Protein AF-L9L4H6-F1 (afdb_monomer_lite)

Structure (mmCIF, N/CA/C/O backbone):
data_AF-L9L4H6-F1
#
_entry.id   AF-L9L4H6-F1
#
loop_
_atom_site.group_PDB
_atom_site.id
_atom_site.type_symbol
_atom_site.label_atom_id
_atom_site.label_alt_id
_atom_site.label_comp_id
_atom_site.label_asym_id
_atom_site.label_entity_id
_atom_site.label_seq_id
_atom_site.pdbx_PDB_ins_code
_atom_site.Cartn_x
_atom_site.Cartn_y
_atom_site.Cartn_z
_atom_site.occupancy
_atom_site.B_iso_or_equiv
_atom_site.auth_seq_id
_atom_site.auth_comp_id
_atom_site.auth_asym_id
_atom_site.auth_atom_id
_atom_site.pdbx_PDB_model_num
ATOM 1 N N . MET A 1 1 ? -13.098 -19.273 -18.636 1.00 69.19 1 MET A N 1
ATOM 2 C CA . MET A 1 1 ? -12.844 -17.833 -18.834 1.00 69.19 1 MET A CA 1
ATOM 3 C C . MET A 1 1 ? -11.366 -17.578 -18.683 1.00 69.19 1 MET A C 1
ATOM 5 O O . MET A 1 1 ? -10.774 -17.145 -19.652 1.00 69.19 1 MET A O 1
ATOM 9 N N . ASP A 1 2 ? -10.787 -17.964 -17.547 1.00 73.38 2 ASP A N 1
ATOM 10 C CA . ASP A 1 2 ? -9.353 -17.810 -17.253 1.00 73.38 2 ASP A CA 1
ATOM 11 C C . ASP A 1 2 ? -8.436 -18.531 -18.264 1.00 73.38 2 ASP A C 1
ATOM 13 O O . ASP A 1 2 ? -7.369 -18.036 -18.581 1.00 73.38 2 ASP A O 1
ATOM 17 N N . GLU A 1 3 ? -8.873 -19.659 -18.839 1.00 77.19 3 GLU A N 1
ATOM 18 C CA . GLU A 1 3 ? -8.141 -20.377 -19.907 1.00 77.19 3 GLU A CA 1
ATOM 19 C C . GLU A 1 3 ? -8.372 -19.811 -21.322 1.00 77.19 3 GLU A C 1
ATOM 21 O O . GLU A 1 3 ? -7.746 -20.252 -22.280 1.00 77.19 3 GLU A O 1
ATOM 26 N N . ILE A 1 4 ? -9.351 -18.918 -21.484 1.00 74.06 4 ILE A N 1
ATOM 27 C CA . ILE A 1 4 ? -9.860 -18.477 -22.793 1.00 74.06 4 ILE A CA 1
ATOM 28 C C . ILE A 1 4 ? -9.321 -17.091 -23.155 1.00 74.06 4 ILE A C 1
ATOM 30 O O . ILE A 1 4 ? -9.073 -16.811 -24.324 1.00 74.06 4 ILE A O 1
ATOM 34 N N . TYR A 1 5 ? -9.148 -16.239 -22.147 1.00 73.56 5 TYR A N 1
ATOM 35 C CA . TYR A 1 5 ? -8.582 -14.907 -22.282 1.00 73.56 5 TYR A CA 1
ATOM 36 C C . TYR A 1 5 ? -7.259 -14.885 -21.526 1.00 73.56 5 TYR A C 1
ATOM 38 O O . TYR A 1 5 ? -7.234 -14.683 -20.315 1.00 73.56 5 TYR A O 1
ATOM 46 N N . GLU A 1 6 ? -6.177 -15.171 -22.244 1.00 68.75 6 GLU A N 1
ATOM 47 C 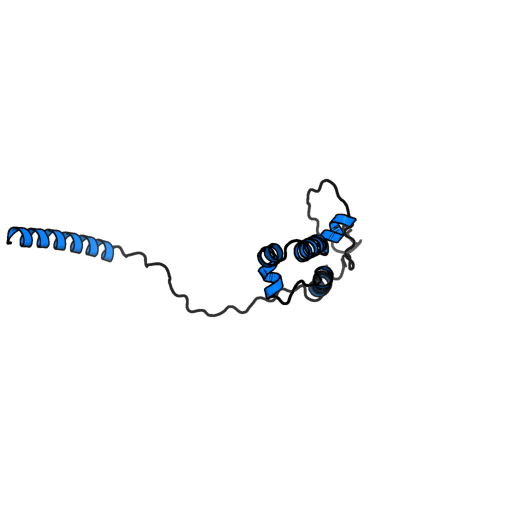CA . GLU A 1 6 ? -4.824 -14.993 -21.731 1.00 68.75 6 GLU A CA 1
ATOM 48 C C . GLU A 1 6 ? -4.410 -13.550 -22.045 1.00 68.75 6 GLU A C 1
ATOM 50 O O . GLU A 1 6 ? -4.318 -13.155 -23.210 1.00 68.75 6 GLU A O 1
ATOM 55 N N . ASP A 1 7 ? -4.274 -12.741 -20.995 1.00 73.69 7 ASP A N 1
ATOM 56 C CA . ASP A 1 7 ? -3.924 -11.325 -21.108 1.00 73.69 7 ASP A CA 1
ATOM 57 C C . ASP A 1 7 ? -2.447 -11.139 -21.525 1.00 73.69 7 ASP A C 1
ATOM 59 O O . ASP A 1 7 ? -1.698 -12.087 -21.770 1.00 73.69 7 ASP A O 1
ATOM 63 N N . GLN A 1 8 ? -2.000 -9.884 -21.615 1.00 77.19 8 GLN A N 1
ATOM 64 C CA . GLN A 1 8 ? -0.600 -9.541 -21.883 1.00 77.19 8 GLN A CA 1
ATOM 65 C C . GLN A 1 8 ? 0.341 -10.179 -20.840 1.00 77.19 8 GLN A C 1
ATOM 67 O O . GLN A 1 8 ? 0.320 -9.810 -19.666 1.00 77.19 8 GLN A O 1
ATOM 72 N N . VAL A 1 9 ? 1.195 -11.110 -21.284 1.00 78.00 9 VAL A N 1
ATOM 73 C CA . VAL A 1 9 ? 2.200 -11.784 -20.434 1.00 78.00 9 VAL A CA 1
ATOM 74 C C . VAL A 1 9 ? 3.338 -10.836 -20.044 1.00 78.00 9 VAL A C 1
ATOM 76 O O . VAL A 1 9 ? 3.843 -10.886 -18.924 1.00 78.00 9 VAL A O 1
ATOM 79 N N . GLU A 1 10 ? 3.735 -9.954 -20.961 1.00 80.50 10 GLU A N 1
ATOM 80 C CA . GLU A 1 10 ? 4.730 -8.912 -20.718 1.00 80.50 10 GLU A CA 1
ATOM 81 C C . GLU A 1 10 ? 4.035 -7.557 -20.610 1.00 80.50 10 GLU A C 1
ATOM 83 O O . GLU A 1 10 ? 3.196 -7.200 -21.436 1.00 80.50 10 GLU A O 1
ATOM 88 N N . VAL A 1 11 ? 4.387 -6.784 -19.586 1.00 83.00 11 VAL A N 1
ATOM 89 C CA . VAL A 1 11 ? 3.812 -5.456 -19.383 1.00 83.00 11 VAL A CA 1
ATOM 90 C C . VAL A 1 11 ? 4.540 -4.471 -20.292 1.00 83.00 11 VAL A C 1
ATOM 92 O O . VAL A 1 11 ? 5.699 -4.159 -20.058 1.00 83.00 11 VAL A O 1
ATOM 95 N N . THR A 1 12 ? 3.863 -3.972 -21.321 1.00 81.06 12 THR A N 1
ATOM 96 C CA . THR A 1 12 ? 4.393 -2.967 -22.266 1.00 81.06 12 THR A CA 1
ATOM 97 C C . THR A 1 12 ? 3.995 -1.543 -21.888 1.00 81.06 12 THR A C 1
ATOM 99 O O . THR A 1 12 ? 4.679 -0.585 -22.240 1.00 81.06 12 THR A O 1
ATOM 102 N N . GLY A 1 13 ? 2.903 -1.402 -21.132 1.00 80.00 13 GLY A N 1
ATOM 103 C CA . GLY A 1 13 ? 2.319 -0.113 -20.777 1.00 80.00 13 GLY A CA 1
ATOM 104 C C . GLY A 1 13 ? 1.564 0.559 -21.922 1.00 80.00 13 GLY A C 1
ATOM 105 O O . GLY A 1 13 ? 1.248 1.733 -21.777 1.00 80.00 13 GLY A O 1
ATOM 106 N N . ASP A 1 14 ? 1.281 -0.149 -23.020 1.00 81.94 14 ASP A N 1
ATOM 107 C CA . ASP A 1 14 ? 0.415 0.308 -24.110 1.00 81.94 14 ASP A CA 1
ATOM 108 C C . ASP A 1 14 ? -1.076 0.118 -23.780 1.00 81.94 14 ASP A C 1
ATOM 110 O O . ASP A 1 14 ? -1.450 -0.640 -22.882 1.00 81.94 14 ASP A O 1
ATOM 114 N N . GLU A 1 15 ? -1.950 0.815 -24.511 1.00 81.88 15 GLU A N 1
ATOM 115 C CA . GLU A 1 15 ? -3.394 0.602 -24.400 1.00 81.88 15 GLU A CA 1
ATOM 116 C C . GLU A 1 15 ? -3.754 -0.778 -24.967 1.00 81.88 15 GLU A C 1
ATOM 118 O O . GLU A 1 15 ? -3.609 -1.033 -26.163 1.00 81.88 15 GLU A O 1
ATOM 123 N N . TYR A 1 16 ? -4.234 -1.667 -24.099 1.00 81.56 16 TYR A N 1
ATOM 124 C CA . TYR A 1 16 ? -4.652 -3.016 -24.457 1.00 81.56 16 TYR A CA 1
ATOM 125 C C . TYR A 1 16 ? -6.111 -3.236 -24.057 1.00 81.56 16 TYR A C 1
ATOM 127 O O . TYR A 1 16 ? -6.485 -3.034 -22.902 1.00 81.56 16 TYR A O 1
ATOM 135 N N . ASN A 1 17 ? -6.926 -3.668 -25.021 1.00 81.19 17 ASN A N 1
ATOM 136 C CA . ASN A 1 17 ? -8.330 -4.012 -24.825 1.00 81.19 17 ASN A CA 1
ATOM 137 C C . ASN A 1 17 ? -8.541 -5.479 -25.219 1.00 81.19 17 ASN A C 1
ATOM 139 O O . ASN A 1 17 ? -8.200 -5.873 -26.334 1.00 81.19 17 ASN A O 1
ATOM 143 N N . VAL A 1 18 ? -9.116 -6.279 -24.317 1.00 82.44 18 VAL A N 1
ATOM 144 C CA . VAL A 1 18 ? -9.443 -7.686 -24.588 1.00 82.44 18 VAL A CA 1
ATOM 145 C C . VAL A 1 18 ? -10.677 -7.754 -25.486 1.00 82.44 18 VAL A C 1
ATOM 147 O O . VAL A 1 18 ? -11.766 -7.319 -25.105 1.00 82.44 18 VAL A O 1
ATOM 150 N N . GLU A 1 19 ? -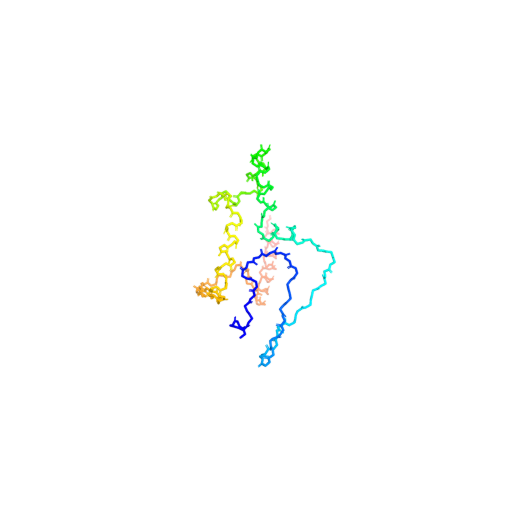10.513 -8.310 -26.682 1.00 82.62 19 GLU A N 1
ATOM 151 C CA . GLU A 1 19 ? -11.610 -8.556 -27.618 1.00 82.62 19 GLU A CA 1
ATOM 152 C C . GLU A 1 19 ? -12.289 -9.902 -27.325 1.00 82.62 19 GLU A C 1
ATOM 154 O O . GLU A 1 19 ? -11.663 -10.830 -26.824 1.00 82.62 19 GLU A O 1
ATOM 159 N N . SER A 1 20 ? -13.588 -10.021 -27.620 1.00 85.25 20 SER A N 1
ATOM 160 C CA . SER A 1 20 ? -14.324 -11.280 -27.421 1.00 85.25 20 SER A CA 1
ATOM 161 C C . SER A 1 20 ? -14.013 -12.288 -28.527 1.00 85.25 20 SER A C 1
ATOM 163 O O . SER A 1 20 ? -13.960 -11.914 -29.696 1.00 85.25 20 SER A O 1
ATOM 165 N N . ILE A 1 21 ? -13.877 -13.567 -28.171 1.00 82.88 21 ILE A N 1
ATOM 166 C CA . ILE A 1 21 ? -13.600 -14.644 -29.133 1.00 82.88 21 ILE A CA 1
ATOM 167 C C . ILE A 1 21 ? -14.913 -15.245 -29.653 1.00 82.88 21 ILE A C 1
ATOM 169 O O . ILE A 1 21 ? -15.815 -15.578 -28.876 1.00 82.88 21 ILE A O 1
ATOM 173 N N . ASP A 1 22 ? -15.017 -15.413 -30.974 1.00 80.38 22 ASP A N 1
ATOM 174 C CA . ASP A 1 22 ? -16.204 -15.968 -31.628 1.00 80.38 22 ASP A CA 1
ATOM 175 C C . ASP A 1 22 ? -16.544 -17.378 -31.115 1.00 80.38 22 ASP A C 1
ATOM 177 O O . ASP A 1 22 ? -15.719 -18.292 -31.109 1.00 80.38 22 ASP A O 1
ATOM 181 N N . GLY A 1 23 ? -17.800 -17.574 -30.703 1.00 83.38 23 GLY A N 1
ATOM 182 C CA . GLY A 1 23 ? -18.299 -18.862 -30.206 1.00 83.38 23 GLY A CA 1
ATOM 183 C C . GLY A 1 23 ? -17.952 -19.175 -28.745 1.00 83.38 23 GLY A C 1
ATOM 184 O O . GLY A 1 23 ? -18.387 -20.209 -28.234 1.00 83.38 23 GLY A O 1
ATOM 185 N N . GLN A 1 24 ? -17.235 -18.286 -28.055 1.00 83.44 24 GLN A N 1
ATOM 186 C CA . GLN A 1 24 ? -16.969 -18.363 -26.620 1.00 83.44 24 GLN A CA 1
ATOM 187 C C . GLN A 1 24 ? -17.729 -17.268 -25.855 1.00 83.44 24 GLN A C 1
ATOM 189 O O . GLN A 1 24 ? -18.258 -16.325 -26.446 1.00 83.44 24 GLN A O 1
ATOM 194 N N . PRO A 1 25 ? -17.860 -17.392 -24.525 1.00 84.38 25 PRO A N 1
ATOM 195 C CA . PRO A 1 25 ? -18.471 -16.338 -23.728 1.00 84.38 25 PRO A CA 1
ATOM 196 C C . PRO A 1 25 ? -17.678 -15.026 -23.844 1.00 84.38 25 PRO A C 1
ATOM 198 O O . PRO A 1 25 ? -16.448 -15.043 -23.787 1.00 84.38 25 PRO A O 1
ATOM 201 N N . GLY A 1 26 ? -18.383 -13.903 -23.999 1.00 83.44 26 GLY A N 1
ATOM 202 C CA . GLY A 1 26 ? -17.766 -12.593 -24.232 1.00 83.44 26 GLY A CA 1
ATOM 203 C C . GLY A 1 26 ? -16.903 -12.088 -23.072 1.00 83.44 26 GLY A C 1
ATOM 204 O O . GLY A 1 26 ? -17.085 -12.494 -21.921 1.00 83.44 26 GLY A O 1
ATOM 205 N N . ALA A 1 27 ? -15.978 -11.185 -23.396 1.00 85.00 27 ALA A N 1
ATOM 206 C CA . ALA A 1 27 ? -15.090 -10.538 -22.435 1.00 85.00 27 ALA A CA 1
ATOM 207 C C . ALA A 1 27 ? -15.869 -9.653 -21.441 1.00 85.00 27 ALA A C 1
ATOM 209 O O . ALA A 1 27 ? -16.933 -9.106 -21.750 1.00 85.00 27 ALA A O 1
ATOM 210 N N . PHE A 1 28 ? -15.339 -9.496 -20.226 1.00 80.00 28 PHE A N 1
ATOM 211 C CA . PHE A 1 28 ? -15.947 -8.634 -19.211 1.00 80.00 28 PHE A CA 1
ATOM 212 C C . PHE A 1 28 ? -15.767 -7.155 -19.573 1.00 80.00 28 PHE A C 1
ATOM 214 O O . PHE A 1 28 ? -14.650 -6.664 -19.687 1.00 80.00 28 PHE A O 1
ATOM 221 N N . THR A 1 29 ? -16.869 -6.414 -19.699 1.00 79.44 29 THR A N 1
ATOM 222 C CA . THR A 1 29 ? -16.832 -4.980 -20.019 1.00 79.44 29 THR A CA 1
ATOM 223 C C . THR A 1 29 ? -16.837 -4.129 -18.748 1.00 79.44 29 THR A C 1
ATOM 225 O O . THR A 1 29 ? -17.795 -4.183 -17.973 1.00 79.44 29 THR A O 1
ATOM 228 N N . CYS A 1 30 ? -15.808 -3.303 -18.553 1.00 73.88 30 CYS A N 1
ATOM 229 C CA . CYS A 1 30 ? -15.720 -2.305 -17.483 1.00 73.88 30 CYS A CA 1
ATOM 230 C C . CYS A 1 30 ? -15.351 -0.940 -18.088 1.00 73.88 30 CYS A C 1
ATOM 232 O O . CYS A 1 30 ? -14.536 -0.882 -19.003 1.00 73.88 30 CYS A O 1
ATOM 234 N N . SER A 1 31 ? -15.954 0.154 -17.614 1.00 65.75 31 SER A N 1
ATOM 235 C CA . SER A 1 31 ? -15.743 1.499 -18.175 1.00 65.75 31 SER A CA 1
ATOM 236 C C . SER A 1 31 ? -14.972 2.396 -17.205 1.00 65.75 31 SER A C 1
ATOM 238 O O . SER A 1 31 ? -15.374 2.551 -16.052 1.00 65.75 31 SER A O 1
ATOM 240 N N . LEU A 1 32 ? -13.908 3.034 -17.696 1.00 69.25 32 LEU A N 1
ATOM 241 C CA . LEU A 1 32 ? -13.127 4.058 -16.999 1.00 69.25 32 LEU A CA 1
ATOM 242 C C . LEU A 1 32 ? -12.937 5.256 -17.948 1.00 69.25 32 LEU A C 1
ATOM 244 O O . LEU A 1 32 ? -12.735 5.054 -19.141 1.00 69.25 32 LEU A O 1
ATOM 248 N N . ASP A 1 33 ? -13.015 6.488 -17.444 1.00 67.06 33 ASP A N 1
ATOM 249 C CA . ASP A 1 33 ? -12.747 7.701 -18.237 1.00 67.06 33 ASP A CA 1
ATOM 250 C C . ASP A 1 33 ? -11.259 8.063 -18.119 1.00 67.06 33 ASP A C 1
ATOM 252 O O . ASP A 1 33 ? -10.746 8.219 -17.007 1.00 67.06 33 ASP A O 1
ATOM 256 N N . SER A 1 34 ? -10.557 8.187 -19.245 1.00 67.75 34 SER A N 1
ATOM 257 C CA . SER A 1 34 ? -9.146 8.579 -19.293 1.00 67.75 34 SER A CA 1
ATOM 258 C C . SER A 1 34 ? -8.929 9.680 -20.338 1.00 67.75 34 SER A C 1
ATOM 260 O O . SER A 1 34 ? -9.557 9.708 -21.396 1.00 67.75 34 SER A O 1
ATOM 262 N N . LYS A 1 35 ? -8.056 10.649 -20.029 1.00 75.81 35 LYS A N 1
ATOM 263 C CA . LYS A 1 35 ? -7.699 11.750 -20.937 1.00 75.81 35 LYS A CA 1
ATOM 264 C C . LYS A 1 35 ? -6.187 11.925 -20.970 1.00 75.81 35 LYS A C 1
ATOM 266 O O . LYS A 1 35 ? -5.603 12.370 -19.987 1.00 75.81 35 LYS A O 1
ATOM 271 N N . GLY A 1 36 ? -5.596 11.635 -22.130 1.00 69.81 36 GLY A N 1
ATOM 272 C CA . GLY A 1 36 ? -4.159 11.750 -22.392 1.00 69.81 36 GLY A CA 1
ATOM 273 C C . GLY A 1 36 ? -3.366 10.546 -21.878 1.00 69.81 36 GLY A C 1
ATOM 274 O O . GLY A 1 36 ? -3.500 10.161 -20.720 1.00 69.81 36 GLY A O 1
ATOM 275 N N . PHE A 1 37 ? -2.535 9.961 -22.744 1.00 79.19 37 PHE A N 1
ATOM 276 C CA . PHE A 1 37 ? -1.785 8.741 -22.450 1.00 79.19 37 PHE A CA 1
ATOM 277 C C . PHE A 1 37 ? -0.370 8.797 -23.034 1.00 79.19 37 PHE A C 1
ATOM 279 O O . PHE A 1 37 ? -0.169 9.248 -24.161 1.00 79.19 37 PHE A O 1
ATOM 286 N N . ASN A 1 38 ? 0.608 8.345 -22.251 1.00 85.00 38 ASN A N 1
ATOM 287 C CA . ASN A 1 38 ? 1.983 8.134 -22.686 1.00 85.00 38 ASN A CA 1
ATOM 288 C C . ASN A 1 38 ? 2.430 6.759 -22.177 1.00 85.00 38 ASN A C 1
ATOM 290 O O . ASN A 1 38 ? 2.619 6.585 -20.971 1.00 85.00 38 ASN A O 1
ATOM 294 N N . ALA A 1 39 ? 2.583 5.811 -23.101 1.00 86.19 39 ALA A N 1
ATOM 295 C CA . ALA A 1 39 ? 2.872 4.415 -22.790 1.00 86.19 39 ALA A CA 1
ATOM 296 C C . ALA A 1 39 ? 4.218 4.227 -22.077 1.00 86.19 39 ALA A C 1
ATOM 298 O O . ALA A 1 39 ? 4.313 3.498 -21.095 1.00 86.19 39 ALA A O 1
ATOM 299 N N . GLU A 1 40 ? 5.252 4.959 -22.498 1.00 85.75 40 GLU A N 1
ATOM 300 C CA . GLU A 1 40 ? 6.597 4.824 -21.930 1.00 85.75 40 GLU A CA 1
ATOM 301 C C . GLU A 1 40 ? 6.639 5.266 -20.461 1.00 85.75 40 GLU A C 1
ATOM 303 O O . GLU A 1 40 ? 7.225 4.598 -19.605 1.00 85.75 40 GLU A O 1
ATOM 308 N N . VAL A 1 41 ? 5.991 6.392 -20.146 1.00 87.50 41 VAL A N 1
ATOM 309 C CA . VAL A 1 41 ? 5.865 6.859 -18.761 1.00 87.50 41 VAL A CA 1
ATOM 310 C C . VAL A 1 41 ? 5.005 5.884 -17.961 1.00 87.50 41 VAL A C 1
ATOM 312 O O . VAL A 1 41 ? 5.363 5.572 -16.827 1.00 87.50 41 VAL A O 1
ATOM 315 N N . HIS A 1 42 ? 3.913 5.377 -18.536 1.00 87.88 42 HIS A N 1
ATOM 316 C CA . HIS A 1 42 ? 3.027 4.428 -17.867 1.00 87.88 42 HIS A CA 1
ATOM 317 C C . HIS A 1 42 ? 3.754 3.129 -17.497 1.00 87.88 42 HIS A C 1
ATOM 319 O O . HIS A 1 42 ? 3.739 2.748 -16.329 1.00 87.88 42 HIS A O 1
ATOM 325 N N . HIS A 1 43 ? 4.490 2.534 -18.438 1.00 89.31 43 HIS A N 1
ATOM 326 C CA . HIS A 1 43 ? 5.328 1.358 -18.211 1.00 89.31 43 HIS A CA 1
ATOM 327 C C . HIS A 1 43 ? 6.325 1.568 -17.063 1.00 89.31 43 HIS A C 1
ATOM 329 O O . HIS A 1 43 ? 6.366 0.782 -16.119 1.00 89.31 43 HIS A O 1
ATOM 335 N N . LYS A 1 44 ? 7.075 2.682 -17.084 1.00 90.88 44 LYS A N 1
ATOM 336 C CA . LYS A 1 44 ? 8.038 3.019 -16.016 1.00 90.88 44 LYS A CA 1
ATOM 337 C C . LYS A 1 44 ? 7.378 3.141 -14.642 1.00 90.88 44 LYS A C 1
ATOM 339 O O . LYS A 1 44 ? 7.994 2.800 -13.638 1.00 90.88 44 LYS A O 1
ATOM 344 N N . HIS A 1 45 ? 6.145 3.641 -14.586 1.00 89.44 45 HIS A N 1
ATOM 345 C CA . HIS A 1 45 ? 5.396 3.752 -13.334 1.00 89.44 45 HIS A CA 1
ATOM 346 C C . HIS A 1 45 ? 4.853 2.404 -12.859 1.00 89.44 45 HIS A C 1
ATOM 348 O O . HIS A 1 45 ? 4.824 2.180 -11.653 1.00 89.44 45 HIS A O 1
ATOM 354 N N . ILE A 1 46 ? 4.446 1.521 -13.777 1.00 91.31 46 ILE A N 1
ATOM 355 C CA . ILE A 1 46 ? 4.008 0.164 -13.428 1.00 91.31 46 ILE A CA 1
ATOM 356 C C . ILE A 1 46 ? 5.166 -0.617 -12.801 1.00 91.31 46 ILE A C 1
ATOM 358 O O . ILE A 1 46 ? 4.973 -1.241 -11.767 1.00 91.31 46 ILE A O 1
ATOM 362 N N . MET A 1 47 ? 6.370 -0.497 -13.366 1.00 90.88 47 MET A N 1
ATOM 363 C CA . MET A 1 47 ? 7.582 -1.155 -12.857 1.00 90.88 47 MET A CA 1
ATOM 364 C C . MET A 1 47 ? 8.243 -0.433 -11.666 1.00 90.88 47 MET A C 1
ATOM 366 O O . MET A 1 47 ? 9.353 -0.776 -11.270 1.00 90.88 47 MET A O 1
ATOM 370 N N . GLY A 1 48 ? 7.624 0.626 -11.132 1.00 89.44 48 GLY A N 1
ATOM 371 C CA . GLY A 1 48 ? 8.135 1.340 -9.956 1.00 89.44 48 GLY A CA 1
ATOM 372 C C . GLY A 1 48 ? 9.440 2.125 -10.164 1.00 89.44 48 GLY A C 1
ATOM 373 O O . GLY A 1 48 ? 10.049 2.565 -9.184 1.00 89.44 48 GLY A O 1
ATOM 374 N N . GLN A 1 49 ? 9.866 2.355 -11.411 1.00 89.44 49 GLN A N 1
ATOM 375 C CA . GLN A 1 49 ? 11.136 3.020 -11.731 1.00 89.44 49 GLN A CA 1
ATOM 376 C C . GLN A 1 49 ? 11.209 4.442 -11.159 1.00 89.44 49 GLN A C 1
ATOM 378 O O . GLN A 1 49 ? 12.249 4.871 -10.678 1.00 89.44 49 GLN A O 1
ATOM 383 N N . ASN A 1 50 ? 10.090 5.170 -11.142 1.00 90.19 50 ASN A N 1
ATOM 384 C CA . ASN A 1 50 ? 10.012 6.519 -10.573 1.00 90.19 50 ASN A CA 1
ATOM 385 C C . ASN A 1 50 ? 10.375 6.565 -9.075 1.00 90.19 50 ASN A C 1
ATOM 387 O O . ASN A 1 50 ? 10.988 7.526 -8.608 1.00 90.19 50 ASN A O 1
ATOM 391 N N . ILE A 1 51 ? 9.996 5.529 -8.323 1.00 89.38 51 ILE A N 1
ATOM 392 C CA . ILE A 1 51 ? 10.328 5.382 -6.910 1.00 89.38 51 ILE A CA 1
ATOM 393 C C . ILE A 1 51 ? 11.810 5.048 -6.799 1.00 89.38 51 ILE A C 1
ATOM 395 O O . ILE A 1 51 ? 12.506 5.720 -6.047 1.00 89.38 51 ILE A O 1
ATOM 399 N N . ALA A 1 52 ? 12.300 4.081 -7.580 1.00 89.38 52 ALA A N 1
ATOM 400 C CA . ALA A 1 52 ? 13.708 3.690 -7.585 1.00 89.38 52 ALA A CA 1
ATOM 401 C C . ALA A 1 52 ? 14.642 4.873 -7.907 1.00 89.38 52 ALA A C 1
ATOM 403 O O . ALA A 1 52 ? 15.612 5.110 -7.183 1.00 89.38 52 ALA A O 1
ATOM 404 N N . ASP A 1 53 ? 14.302 5.665 -8.927 1.00 90.69 53 ASP A N 1
ATOM 405 C CA . ASP A 1 53 ? 15.038 6.863 -9.330 1.00 90.69 53 ASP A CA 1
ATOM 406 C C . ASP A 1 53 ? 15.075 7.900 -8.197 1.00 90.69 53 ASP A C 1
ATOM 408 O O . ASP A 1 53 ? 16.137 8.434 -7.870 1.00 90.69 53 ASP A O 1
ATOM 412 N N . TYR A 1 54 ? 13.935 8.153 -7.543 1.00 91.19 54 TYR A N 1
ATOM 413 C CA . TYR A 1 54 ? 13.865 9.091 -6.420 1.00 91.19 54 TYR A CA 1
ATOM 414 C C . TYR A 1 54 ? 14.622 8.587 -5.187 1.00 91.19 54 TYR A C 1
ATOM 416 O O . TYR A 1 54 ? 15.280 9.360 -4.488 1.00 91.19 54 TYR A O 1
ATOM 424 N N . THR A 1 55 ? 14.565 7.284 -4.920 1.00 88.69 55 THR A N 1
ATOM 425 C CA . THR A 1 55 ? 15.302 6.677 -3.819 1.00 88.69 55 THR A CA 1
ATOM 426 C C . THR A 1 55 ? 16.809 6.770 -4.045 1.00 88.69 55 THR A C 1
ATOM 428 O O . THR A 1 55 ? 17.536 7.118 -3.116 1.00 88.69 55 THR A O 1
ATOM 431 N N . ARG A 1 56 ? 17.283 6.532 -5.275 1.00 89.00 56 ARG A N 1
ATOM 432 C CA . ARG A 1 56 ? 18.690 6.715 -5.647 1.00 89.00 56 ARG A CA 1
ATOM 433 C C . ARG A 1 56 ? 19.128 8.171 -5.512 1.00 89.00 56 ARG A C 1
ATOM 435 O O . ARG A 1 56 ? 20.155 8.432 -4.895 1.00 89.00 56 ARG A O 1
ATOM 442 N N . TYR A 1 57 ? 18.322 9.102 -6.019 1.00 91.38 57 TYR A N 1
ATOM 443 C CA . TYR A 1 57 ? 18.570 10.537 -5.882 1.00 91.38 57 TYR A CA 1
ATOM 444 C C . TYR A 1 57 ? 18.754 10.945 -4.412 1.00 91.38 57 TYR A C 1
ATOM 446 O O . TYR A 1 57 ? 19.724 11.612 -4.067 1.00 91.38 57 TYR A O 1
ATOM 454 N N . LEU A 1 58 ? 17.873 10.487 -3.517 1.00 91.69 58 LEU A N 1
ATOM 455 C CA . LEU A 1 58 ? 17.988 10.794 -2.090 1.00 91.69 58 LEU A CA 1
ATOM 456 C C . LEU A 1 58 ? 19.168 10.102 -1.406 1.00 91.69 58 LEU A C 1
ATOM 458 O O . LEU A 1 58 ? 19.727 10.671 -0.478 1.00 91.69 58 LEU A O 1
ATOM 462 N N . MET A 1 59 ? 19.569 8.904 -1.834 1.00 86.62 59 MET A N 1
ATOM 463 C CA . MET A 1 59 ? 20.776 8.269 -1.295 1.00 86.62 59 MET A CA 1
ATOM 464 C C . MET A 1 59 ? 22.053 9.047 -1.638 1.00 86.62 59 MET A C 1
ATOM 466 O O . MET A 1 59 ? 22.982 9.050 -0.834 1.00 86.62 59 MET A O 1
ATOM 470 N N . GLU A 1 60 ? 22.103 9.680 -2.813 1.00 88.69 60 GLU A N 1
ATOM 471 C CA . GLU A 1 60 ? 23.258 10.460 -3.272 1.00 88.69 60 GLU A CA 1
ATOM 472 C C . GLU A 1 60 ? 23.280 11.879 -2.663 1.00 88.69 60 GLU A C 1
ATOM 474 O O . GLU A 1 60 ? 24.346 12.362 -2.284 1.00 88.69 60 GLU A O 1
ATOM 479 N N . GLU A 1 61 ? 22.119 12.529 -2.522 1.00 91.69 61 GLU A N 1
ATOM 480 C CA . GLU A 1 61 ? 22.018 13.938 -2.098 1.00 91.69 61 GLU A CA 1
ATOM 481 C C . GLU A 1 61 ? 21.767 14.139 -0.591 1.00 91.69 61 GLU A C 1
ATOM 483 O O . GLU A 1 61 ? 22.328 15.056 0.009 1.00 91.69 61 GLU A O 1
ATOM 488 N N . ASP A 1 62 ? 20.909 13.322 0.038 1.00 92.12 62 ASP A N 1
ATOM 489 C CA . ASP A 1 62 ? 20.487 13.495 1.439 1.00 92.12 62 ASP A CA 1
ATOM 490 C C . ASP A 1 62 ? 20.105 12.156 2.099 1.00 92.12 62 ASP A C 1
ATOM 492 O O . ASP A 1 62 ? 18.945 11.716 2.125 1.00 92.12 62 ASP A O 1
ATOM 496 N N . GLU A 1 63 ? 21.108 11.514 2.700 1.00 88.25 63 GLU A N 1
ATOM 497 C CA . GLU A 1 63 ? 20.956 10.217 3.361 1.00 88.25 63 GLU A CA 1
ATOM 498 C C . GLU A 1 63 ? 19.995 10.266 4.571 1.00 88.25 63 GLU A C 1
ATOM 500 O O . GLU A 1 63 ? 19.340 9.268 4.896 1.00 88.25 63 GLU A O 1
ATOM 505 N N . ASP A 1 64 ? 19.867 11.416 5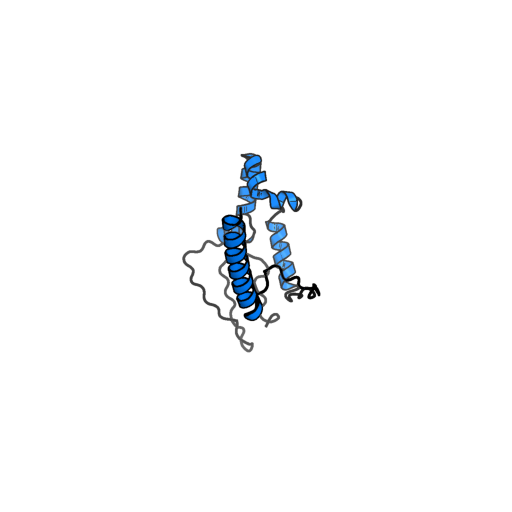.242 1.00 91.06 64 ASP A N 1
ATOM 506 C CA . ASP A 1 64 ? 18.967 11.582 6.387 1.00 91.06 64 ASP A CA 1
ATOM 507 C C . ASP A 1 64 ? 17.503 11.651 5.928 1.00 91.06 64 ASP A C 1
ATOM 509 O O . ASP A 1 64 ? 16.619 11.024 6.534 1.00 91.06 64 ASP A O 1
ATOM 513 N N . ALA A 1 65 ? 17.234 12.342 4.816 1.00 92.06 65 ALA A N 1
ATOM 514 C CA . ALA A 1 65 ? 15.931 12.320 4.162 1.00 92.06 65 ALA A CA 1
ATOM 515 C C . ALA A 1 65 ? 15.585 10.919 3.638 1.00 92.06 65 ALA A C 1
ATOM 517 O O . ALA A 1 65 ? 14.456 10.462 3.854 1.00 92.06 65 ALA A O 1
ATOM 518 N N . TYR A 1 66 ? 16.546 10.201 3.044 1.00 89.94 66 TYR A N 1
ATOM 519 C CA . TYR A 1 66 ? 16.366 8.807 2.625 1.00 89.94 66 TYR A CA 1
ATOM 520 C C . TYR A 1 66 ? 15.952 7.912 3.803 1.00 89.94 66 TYR A C 1
ATOM 522 O O . TYR A 1 66 ? 14.907 7.256 3.750 1.00 89.94 66 TYR A O 1
ATOM 530 N N . LYS A 1 67 ? 16.696 7.943 4.917 1.00 90.69 67 LYS A N 1
ATOM 531 C CA . LYS A 1 67 ? 16.384 7.154 6.124 1.00 90.69 67 LYS A CA 1
ATOM 532 C C . LYS A 1 67 ? 15.010 7.479 6.698 1.00 90.69 67 LYS A C 1
ATOM 534 O O . LYS A 1 67 ? 14.317 6.584 7.186 1.00 90.69 67 LYS A O 1
ATOM 539 N N . LYS A 1 68 ? 14.599 8.748 6.642 1.00 93.12 68 LYS A N 1
ATOM 540 C CA . LYS A 1 68 ? 13.293 9.201 7.130 1.00 93.12 68 LYS A CA 1
ATOM 541 C C . LYS A 1 68 ? 12.149 8.724 6.237 1.00 93.12 68 LYS A C 1
ATOM 543 O O . LYS A 1 68 ? 11.166 8.190 6.753 1.00 93.12 68 LYS A O 1
ATOM 548 N N . GLN A 1 69 ? 12.264 8.914 4.924 1.00 89.81 69 GLN A N 1
ATOM 549 C CA . GLN A 1 69 ? 11.199 8.604 3.970 1.00 89.81 69 GLN A CA 1
ATOM 550 C C . GLN A 1 69 ? 11.087 7.098 3.694 1.00 89.81 69 GLN A C 1
ATOM 552 O O . GLN A 1 69 ? 9.991 6.543 3.738 1.00 89.81 69 GLN A O 1
ATOM 557 N N . PHE A 1 70 ? 12.215 6.408 3.519 1.00 90.56 70 PHE A N 1
ATOM 558 C CA . PHE A 1 70 ? 12.281 4.994 3.131 1.00 90.56 70 PHE A CA 1
ATOM 559 C C . PHE A 1 70 ? 12.597 4.057 4.306 1.00 90.56 70 PHE A C 1
ATOM 561 O O . PHE A 1 70 ? 13.071 2.936 4.128 1.00 90.56 70 PHE A O 1
ATOM 568 N N . SER A 1 71 ? 12.269 4.472 5.535 1.00 89.81 71 SER A N 1
ATOM 569 C CA . SER A 1 71 ? 12.557 3.705 6.759 1.00 89.81 71 SER A CA 1
ATOM 570 C C . SER A 1 71 ? 12.016 2.267 6.760 1.00 89.81 71 SER A C 1
ATOM 572 O O . SER A 1 71 ? 12.569 1.405 7.442 1.00 89.81 71 SER A O 1
ATOM 574 N N . GLN A 1 72 ? 10.925 1.991 6.038 1.00 89.38 72 GLN A N 1
ATOM 575 C CA . GLN A 1 72 ? 10.359 0.643 5.928 1.00 89.38 72 GLN A CA 1
ATOM 576 C C . GLN A 1 72 ? 11.179 -0.258 5.002 1.00 89.38 72 GLN A C 1
ATOM 578 O O . GLN A 1 72 ? 11.429 -1.398 5.380 1.00 89.38 72 GLN A O 1
ATOM 583 N N . TYR A 1 73 ? 11.668 0.264 3.875 1.00 86.62 73 TYR A N 1
ATOM 584 C CA . TYR A 1 73 ? 12.537 -0.473 2.950 1.00 86.62 73 TYR A CA 1
ATOM 585 C C . TYR A 1 73 ? 13.837 -0.901 3.633 1.00 86.62 73 TYR A C 1
ATOM 587 O O . TYR A 1 73 ? 14.242 -2.060 3.576 1.00 86.62 73 TYR A O 1
ATOM 595 N N . ILE A 1 74 ? 14.428 0.006 4.415 1.00 86.06 74 ILE A N 1
ATOM 596 C CA . ILE A 1 74 ? 15.615 -0.291 5.227 1.00 86.06 74 ILE A CA 1
ATOM 597 C C . ILE A 1 74 ? 15.336 -1.435 6.221 1.00 86.06 74 ILE A C 1
ATOM 599 O O . ILE A 1 74 ? 16.189 -2.293 6.438 1.00 86.06 74 ILE A O 1
ATOM 603 N N . LYS A 1 75 ? 14.131 -1.493 6.809 1.00 88.69 75 LYS A N 1
ATOM 604 C CA . LYS A 1 75 ? 13.738 -2.568 7.741 1.00 88.69 75 LYS A CA 1
ATOM 605 C C . LYS A 1 75 ? 13.487 -3.901 7.041 1.00 88.69 75 LYS A C 1
ATOM 607 O O . LYS A 1 75 ? 13.713 -4.942 7.649 1.00 88.69 75 LYS A O 1
ATOM 612 N N . SER A 1 76 ? 12.999 -3.880 5.804 1.00 81.38 76 SER A N 1
ATOM 613 C CA . SER A 1 76 ? 12.629 -5.069 5.033 1.00 81.38 76 SER A CA 1
ATOM 614 C C . SER A 1 76 ? 13.760 -5.615 4.154 1.00 81.38 76 SER A C 1
ATOM 616 O O . SER A 1 76 ? 13.463 -6.305 3.188 1.00 81.38 76 SER A O 1
ATOM 618 N N . SER A 1 77 ? 15.029 -5.372 4.518 1.00 60.91 77 SER A N 1
ATOM 619 C CA . SER A 1 77 ? 16.271 -5.834 3.856 1.00 60.91 77 SER A CA 1
ATOM 620 C C . SER A 1 77 ? 16.866 -4.981 2.713 1.00 60.91 77 SER A C 1
ATOM 622 O O . SER A 1 77 ? 17.696 -5.481 1.962 1.00 60.91 77 SER A O 1
ATOM 624 N N . GLY A 1 78 ? 16.573 -3.674 2.657 1.00 65.94 78 GLY A N 1
ATOM 625 C CA . GLY A 1 78 ? 17.216 -2.710 1.740 1.00 65.94 78 GLY A CA 1
ATOM 626 C C . GLY A 1 78 ? 16.270 -2.215 0.648 1.00 65.94 78 GLY A C 1
ATOM 627 O O . GLY A 1 78 ? 15.090 -2.550 0.682 1.00 65.94 78 GLY A O 1
ATOM 628 N N . THR A 1 79 ? 16.756 -1.395 -0.293 1.00 63.06 79 THR A N 1
ATO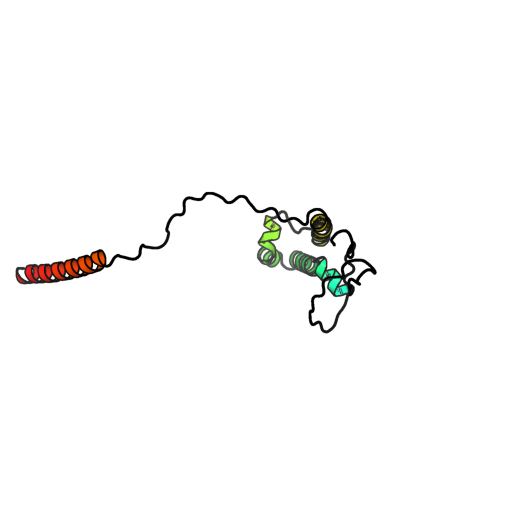M 629 C CA . THR A 1 79 ? 16.003 -1.054 -1.511 1.00 63.06 79 THR A CA 1
ATOM 630 C C . THR A 1 79 ? 15.914 -2.294 -2.391 1.00 63.06 79 THR A C 1
ATOM 632 O O . THR A 1 79 ? 16.941 -2.688 -2.950 1.00 63.06 79 THR A O 1
ATOM 635 N N . PRO A 1 80 ? 14.737 -2.930 -2.503 1.00 63.44 80 PRO A N 1
ATOM 636 C CA . PRO A 1 80 ? 14.528 -3.970 -3.487 1.00 63.44 80 PRO A CA 1
ATOM 637 C C . PRO A 1 80 ? 14.783 -3.349 -4.856 1.00 63.44 80 PRO A C 1
ATOM 639 O O . PRO A 1 80 ? 14.458 -2.177 -5.070 1.00 63.44 80 PRO A O 1
ATOM 642 N N . ASP A 1 81 ? 15.345 -4.127 -5.773 1.00 80.69 81 ASP A N 1
ATOM 643 C CA . ASP A 1 81 ? 15.178 -3.804 -7.180 1.00 80.69 81 ASP A CA 1
ATOM 644 C C . ASP A 1 81 ? 13.672 -3.890 -7.475 1.00 80.69 81 ASP A C 1
ATOM 646 O O . ASP A 1 81 ? 13.090 -4.980 -7.501 1.00 80.69 81 ASP A O 1
ATOM 650 N N . MET A 1 82 ? 13.017 -2.725 -7.523 1.00 81.38 82 MET A N 1
ATOM 651 C CA . MET A 1 82 ? 11.555 -2.618 -7.570 1.00 81.38 82 MET A CA 1
ATOM 652 C C . MET A 1 82 ? 11.019 -3.294 -8.833 1.00 81.38 82 MET A C 1
ATOM 654 O O . MET A 1 82 ? 10.027 -4.013 -8.767 1.00 81.38 82 MET A O 1
ATOM 658 N N . GLU A 1 83 ? 11.752 -3.172 -9.942 1.00 84.94 83 GLU A N 1
ATOM 659 C CA . GLU A 1 83 ? 11.391 -3.781 -11.216 1.00 84.94 83 GLU A CA 1
ATOM 660 C C . GLU A 1 83 ? 11.429 -5.318 -11.144 1.00 84.94 83 GLU A C 1
ATOM 662 O O . GLU A 1 83 ? 10.517 -5.990 -11.628 1.00 84.94 83 GLU A O 1
ATOM 667 N N . GLU A 1 84 ? 12.450 -5.907 -10.512 1.00 87.31 84 GLU A N 1
ATOM 668 C CA . GLU A 1 84 ? 12.537 -7.366 -10.345 1.00 87.31 84 GLU A CA 1
ATOM 669 C C . GLU A 1 84 ? 11.433 -7.898 -9.414 1.00 87.31 84 GLU A C 1
ATOM 671 O O . GLU A 1 84 ? 10.820 -8.938 -9.684 1.00 87.31 84 GLU A O 1
ATOM 676 N N . MET A 1 85 ? 11.149 -7.171 -8.328 1.00 87.88 85 MET A N 1
ATOM 677 C CA . MET A 1 85 ? 10.082 -7.509 -7.388 1.00 87.88 85 MET A CA 1
ATOM 678 C C . MET A 1 85 ? 8.711 -7.517 -8.074 1.00 87.88 85 MET A C 1
ATOM 680 O O . MET A 1 85 ? 7.956 -8.480 -7.902 1.00 87.88 85 MET A O 1
ATOM 684 N N . ASP A 1 86 ? 8.402 -6.482 -8.857 1.00 87.12 86 ASP A N 1
ATOM 685 C CA . ASP A 1 86 ? 7.119 -6.357 -9.547 1.00 87.12 86 ASP A CA 1
ATOM 686 C C . ASP A 1 86 ? 6.993 -7.390 -10.675 1.00 87.12 86 ASP A C 1
ATOM 688 O O . ASP A 1 86 ? 5.963 -8.059 -10.765 1.00 87.12 86 ASP A O 1
ATOM 692 N N . LYS A 1 87 ? 8.056 -7.666 -11.447 1.00 89.88 87 LYS A N 1
ATOM 693 C CA . LYS A 1 87 ? 8.072 -8.778 -12.424 1.00 89.88 87 LYS A CA 1
ATOM 694 C C . LYS A 1 87 ? 7.747 -10.120 -11.773 1.00 89.88 87 LYS A C 1
ATOM 696 O O . LYS A 1 87 ? 6.935 -10.883 -12.291 1.00 89.88 87 LYS A O 1
ATOM 701 N N . LYS A 1 88 ? 8.335 -10.403 -10.609 1.00 90.56 88 LYS A N 1
ATOM 702 C CA . LYS A 1 88 ? 8.057 -11.632 -9.855 1.00 90.56 88 LYS A CA 1
ATOM 703 C C . LYS A 1 88 ? 6.624 -11.682 -9.318 1.00 90.56 88 LYS A C 1
ATOM 705 O O . LYS A 1 88 ? 6.036 -12.758 -9.238 1.00 90.56 88 LYS A O 1
ATOM 710 N N . ALA A 1 89 ? 6.054 -10.546 -8.924 1.00 89.31 89 ALA A N 1
ATOM 711 C CA . ALA A 1 89 ? 4.652 -10.479 -8.526 1.00 89.31 89 ALA A CA 1
ATOM 712 C C . ALA A 1 89 ? 3.722 -10.728 -9.726 1.00 89.31 89 ALA A C 1
ATOM 714 O O . ALA A 1 89 ? 2.769 -11.499 -9.605 1.00 89.31 89 ALA A O 1
ATOM 715 N N . HIS A 1 90 ? 4.037 -10.143 -10.885 1.00 88.56 90 HIS A N 1
ATOM 716 C CA . HIS A 1 90 ? 3.294 -10.331 -12.130 1.00 88.56 90 HIS A CA 1
ATOM 717 C C . HIS A 1 90 ? 3.301 -11.781 -12.622 1.00 88.56 90 HIS A C 1
ATOM 719 O O . HIS A 1 90 ? 2.297 -12.208 -13.178 1.00 88.56 90 HIS A O 1
ATOM 725 N N . THR A 1 91 ? 4.356 -12.563 -12.373 1.00 89.50 91 THR A N 1
ATOM 726 C CA . THR A 1 91 ? 4.350 -14.005 -12.676 1.00 89.50 91 THR A CA 1
ATOM 727 C C . THR A 1 91 ? 3.619 -14.834 -11.617 1.00 89.50 91 THR A C 1
ATOM 729 O O . THR A 1 91 ? 2.914 -15.780 -11.953 1.00 89.50 91 THR A O 1
ATOM 732 N N . ALA A 1 92 ? 3.726 -14.473 -10.334 1.00 91.50 92 ALA A N 1
ATOM 733 C CA . ALA A 1 92 ? 3.149 -15.258 -9.240 1.00 91.50 92 ALA A CA 1
ATOM 734 C C . ALA A 1 92 ? 1.617 -15.135 -9.105 1.00 91.50 92 ALA A C 1
ATOM 736 O O . ALA A 1 92 ? 0.963 -16.084 -8.667 1.00 91.50 92 ALA A O 1
ATOM 737 N N . ILE A 1 93 ? 1.034 -13.974 -9.432 1.00 90.00 93 ILE A N 1
ATOM 738 C CA . ILE A 1 93 ? -0.417 -13.738 -9.304 1.00 90.00 93 ILE A CA 1
ATOM 739 C C . ILE A 1 93 ? -1.228 -14.620 -10.277 1.00 90.00 93 ILE A C 1
ATOM 741 O O . ILE A 1 93 ? -2.176 -15.257 -9.809 1.00 90.00 93 ILE A O 1
ATOM 745 N N . PRO A 1 94 ? -0.877 -14.717 -11.578 1.00 86.94 94 PRO A N 1
ATOM 746 C CA . PRO A 1 94 ? -1.542 -15.626 -12.512 1.00 86.94 94 PRO A CA 1
ATOM 747 C C . PRO A 1 94 ? -1.394 -17.102 -12.133 1.00 86.94 94 PRO A C 1
ATOM 749 O O . PRO A 1 94 ? -2.339 -17.865 -12.305 1.00 86.94 94 PRO A O 1
ATOM 752 N N . GLU A 1 95 ? -0.245 -17.511 -11.579 1.00 88.69 95 GLU A N 1
ATOM 753 C CA . GLU A 1 95 ? -0.022 -18.900 -11.149 1.00 88.69 95 GLU A CA 1
ATOM 754 C C . GLU A 1 95 ? -0.949 -19.314 -9.996 1.00 88.69 95 GLU A C 1
ATOM 756 O O . GLU A 1 95 ? -1.393 -20.461 -9.938 1.00 88.69 95 GLU A O 1
ATOM 761 N N . ASN A 1 96 ? -1.247 -18.398 -9.065 1.00 88.06 96 ASN A N 1
ATOM 762 C CA . ASN A 1 96 ? -2.078 -18.674 -7.890 1.00 88.06 96 ASN A CA 1
ATOM 763 C C . ASN A 1 96 ? -3.102 -17.551 -7.628 1.00 88.06 96 ASN A C 1
ATOM 765 O O . ASN A 1 96 ? -2.963 -16.790 -6.665 1.00 88.06 96 ASN A O 1
ATOM 769 N N . PRO A 1 97 ? -4.187 -17.474 -8.422 1.00 89.12 97 PRO A N 1
ATOM 770 C CA . PRO A 1 97 ? -5.179 -16.401 -8.312 1.00 89.12 97 PRO A CA 1
ATOM 771 C C . PRO A 1 97 ? -6.128 -16.575 -7.111 1.00 89.12 97 PRO A C 1
ATOM 773 O O . PRO A 1 97 ? -6.877 -15.665 -6.745 1.00 89.12 97 PRO A O 1
ATOM 776 N N . VAL A 1 98 ? -6.134 -17.754 -6.480 1.00 91.44 98 VAL A N 1
ATOM 777 C CA . VAL A 1 98 ? -7.055 -18.087 -5.388 1.00 91.44 98 VAL A CA 1
ATOM 778 C C . VAL A 1 98 ? -6.554 -17.520 -4.059 1.00 91.44 98 VAL A C 1
ATOM 780 O O . VAL A 1 98 ? -5.532 -17.936 -3.521 1.00 91.44 98 VAL A O 1
ATOM 783 N N . TYR A 1 99 ? -7.328 -16.610 -3.462 1.00 89.81 99 TYR A N 1
ATOM 784 C CA . TYR A 1 99 ? -7.027 -16.068 -2.135 1.00 89.81 99 TYR A CA 1
ATOM 785 C C . TYR A 1 99 ? -7.317 -17.070 -1.003 1.00 89.81 99 TYR A C 1
ATOM 787 O O . TYR A 1 99 ? -8.473 -17.416 -0.728 1.00 89.81 99 TYR A O 1
ATOM 795 N N . GLU A 1 100 ? -6.280 -17.451 -0.255 1.00 87.38 100 GLU A N 1
ATOM 796 C CA . GLU A 1 100 ? -6.418 -18.280 0.943 1.00 87.38 100 GLU A CA 1
ATOM 797 C C . GLU A 1 100 ? -6.859 -17.470 2.172 1.00 87.38 100 GLU A C 1
ATOM 799 O O . GLU A 1 100 ? -6.171 -16.576 2.679 1.00 87.38 100 GLU A O 1
ATOM 804 N N . LYS A 1 101 ? -8.026 -17.819 2.726 1.00 89.19 101 LYS A N 1
ATOM 805 C CA . LYS A 1 101 ? -8.530 -17.192 3.953 1.00 89.19 101 LYS A CA 1
ATOM 806 C C . LYS A 1 101 ? -7.706 -17.657 5.148 1.00 89.19 101 LYS A C 1
ATOM 808 O O . LYS A 1 101 ? -7.720 -18.834 5.502 1.00 89.19 101 LYS A O 1
ATOM 813 N N . LYS A 1 102 ? -7.080 -16.705 5.846 1.00 88.38 102 LYS A N 1
ATOM 814 C CA . LYS A 1 102 ? -6.394 -16.985 7.117 1.00 88.38 102 LYS A CA 1
ATOM 815 C C . LYS A 1 102 ? -7.358 -17.672 8.100 1.00 88.38 102 LYS A C 1
ATOM 817 O O . LYS A 1 102 ? -8.510 -17.233 8.219 1.00 88.38 102 LYS A O 1
ATOM 822 N N . PRO A 1 103 ? -6.907 -18.703 8.840 1.00 89.31 103 PRO A N 1
ATOM 823 C CA . PRO A 1 103 ? -7.754 -19.386 9.805 1.00 89.31 103 PRO A CA 1
ATOM 824 C C . PRO A 1 103 ? -8.249 -18.390 10.855 1.00 89.31 103 PRO A C 1
ATOM 826 O O . PRO A 1 103 ? -7.491 -17.561 11.373 1.00 89.31 103 PRO A O 1
ATOM 829 N N . LYS A 1 104 ? -9.546 -18.454 11.169 1.00 88.12 104 LYS A N 1
ATOM 830 C CA . LYS A 1 104 ? -10.136 -17.607 12.208 1.00 88.12 104 LYS A CA 1
ATOM 831 C C . LYS A 1 104 ? -9.503 -17.980 13.545 1.00 88.12 104 LYS A C 1
ATOM 833 O O . LYS A 1 104 ? -9.672 -19.094 14.024 1.00 88.12 104 LYS A O 1
ATOM 838 N N . LYS A 1 105 ? -8.791 -17.035 14.158 1.00 86.69 105 LYS A N 1
ATOM 839 C CA . LYS A 1 105 ? -8.257 -17.222 15.509 1.00 86.69 105 LYS A CA 1
ATOM 840 C C . LYS A 1 105 ? -9.409 -17.181 16.509 1.00 86.69 105 LYS A C 1
ATOM 842 O O . LYS A 1 105 ? -10.113 -16.172 16.601 1.00 86.69 105 LYS A O 1
ATOM 847 N N . GLU A 1 106 ? -9.578 -18.248 17.282 1.00 84.38 106 GLU A N 1
ATOM 848 C CA . GLU A 1 106 ? -10.488 -18.262 18.425 1.00 84.38 106 GLU A CA 1
ATOM 849 C C . GLU A 1 106 ? -9.892 -17.427 19.563 1.00 84.38 106 GLU A C 1
ATOM 851 O O . GLU A 1 106 ? -9.131 -17.898 20.404 1.00 84.38 106 GLU A O 1
ATOM 856 N N . VAL A 1 107 ? -10.203 -16.131 19.564 1.00 86.31 107 VAL A N 1
ATOM 857 C CA . VAL A 1 107 ? -9.776 -15.206 20.618 1.00 86.31 107 VAL A CA 1
ATOM 858 C C . VAL A 1 107 ? -10.922 -15.015 21.606 1.00 86.31 107 VAL A C 1
ATOM 860 O O . VAL A 1 107 ? -12.019 -14.599 21.224 1.00 86.31 107 VAL A O 1
ATOM 863 N N . LYS A 1 108 ? -10.662 -15.248 22.901 1.00 86.81 108 LYS A N 1
ATOM 864 C CA . LYS A 1 108 ? -11.585 -14.852 23.975 1.00 86.81 108 LYS A CA 1
ATOM 865 C C . LYS A 1 108 ? -11.776 -13.335 23.921 1.00 86.81 108 LYS A C 1
ATOM 867 O O . LYS A 1 108 ? -10.864 -12.572 24.241 1.00 86.81 108 LYS A O 1
ATOM 872 N N . LYS A 1 109 ? -12.957 -12.883 23.496 1.00 87.06 109 LYS A N 1
ATOM 873 C CA . LYS A 1 109 ? -13.251 -11.451 23.360 1.00 87.06 109 LYS A CA 1
ATOM 874 C C . LYS A 1 109 ? -13.347 -10.808 24.742 1.00 87.06 109 LYS A C 1
ATOM 876 O O . LYS A 1 109 ? -14.310 -11.026 25.473 1.00 87.06 109 LYS A O 1
ATOM 881 N N . LYS A 1 110 ? -12.363 -9.978 25.085 1.00 89.12 110 LYS A N 1
ATOM 882 C CA . LYS A 1 110 ? -12.440 -9.085 26.243 1.00 89.12 110 LYS A CA 1
ATOM 883 C C . LYS A 1 110 ? -13.256 -7.849 25.875 1.00 89.12 110 LYS A C 1
ATOM 885 O O . LYS A 1 110 ? -13.060 -7.249 24.820 1.00 89.12 110 LYS A O 1
ATOM 890 N N . ARG A 1 111 ? -14.155 -7.440 26.769 1.00 88.94 111 ARG A N 1
ATOM 891 C CA . ARG A 1 111 ? -14.867 -6.169 26.646 1.00 88.94 111 ARG A CA 1
ATOM 892 C C . ARG A 1 111 ? -13.977 -5.036 27.168 1.00 88.94 111 ARG A C 1
ATOM 894 O O . ARG A 1 111 ? -13.713 -4.973 28.363 1.00 88.94 111 ARG A O 1
ATOM 901 N N . TRP A 1 112 ? -13.542 -4.148 26.278 1.00 91.94 112 TRP A N 1
ATOM 902 C CA . TRP A 1 112 ? -12.720 -2.979 26.631 1.00 91.94 112 TRP A CA 1
ATOM 903 C C . TRP A 1 112 ? -13.546 -1.794 27.141 1.00 91.94 112 TRP A C 1
ATOM 905 O O . TRP A 1 112 ? -13.091 -1.032 27.987 1.00 91.94 112 TRP A O 1
ATOM 915 N N . ASN A 1 113 ? -14.788 -1.675 26.669 1.00 93.31 113 ASN A N 1
ATOM 916 C CA . ASN A 1 113 ? -15.673 -0.568 27.024 1.00 93.31 113 ASN A CA 1
ATOM 917 C C . ASN A 1 113 ? -16.504 -0.895 28.265 1.00 93.31 113 ASN A C 1
ATOM 919 O O . ASN A 1 113 ? -16.950 -2.030 28.448 1.00 93.31 113 ASN A O 1
ATOM 923 N N . ARG A 1 114 ? -16.813 0.118 29.077 1.00 90.12 114 ARG A N 1
ATOM 924 C CA . ARG A 1 114 ? -17.642 -0.050 30.278 1.00 90.12 114 ARG A CA 1
ATOM 925 C C . ARG A 1 114 ? -19.047 -0.596 29.936 1.00 90.12 114 ARG A C 1
ATOM 927 O O . ARG A 1 114 ? -19.621 -0.217 28.908 1.00 90.12 114 ARG A O 1
ATOM 934 N N . PRO A 1 115 ? -19.628 -1.490 30.763 1.00 91.12 115 PRO A N 1
ATOM 935 C CA . PRO A 1 115 ? -21.024 -1.898 30.642 1.00 91.12 115 PRO A CA 1
ATOM 936 C C . PRO A 1 115 ? -22.001 -0.742 30.793 1.00 91.12 115 PRO A C 1
ATOM 938 O O 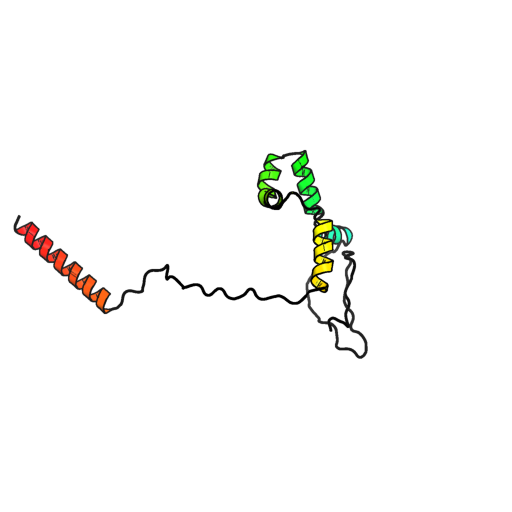. PRO A 1 115 ? -21.798 0.171 31.594 1.00 91.12 115 PRO A O 1
ATOM 941 N N . LYS A 1 116 ? -23.089 -0.806 30.017 1.00 94.06 116 LYS A N 1
ATOM 942 C CA . LYS A 1 116 ? -24.222 0.097 30.196 1.00 94.06 116 LYS A CA 1
ATOM 943 C C . LYS A 1 116 ? -24.830 -0.213 31.562 1.00 94.06 116 LYS A C 1
ATOM 945 O O . LYS A 1 116 ? -25.233 -1.345 31.809 1.00 94.06 116 LYS A O 1
ATOM 950 N N . ILE A 1 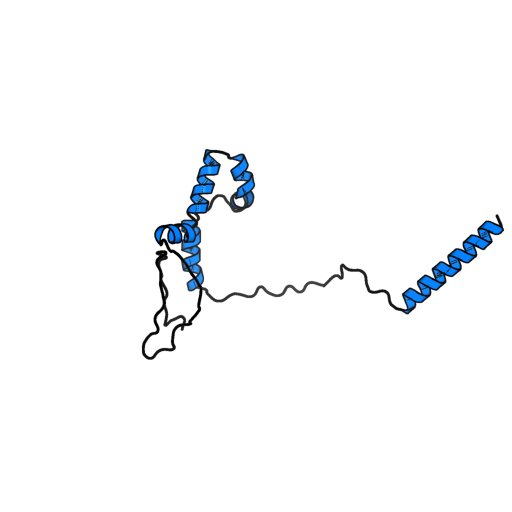117 ? -24.851 0.788 32.437 1.00 94.62 117 ILE A N 1
ATOM 951 C CA . ILE A 1 117 ? -25.408 0.669 33.789 1.00 94.62 117 ILE A CA 1
ATOM 952 C C . ILE A 1 117 ? -26.905 0.360 33.669 1.00 94.62 117 ILE A C 1
ATOM 954 O O . ILE A 1 117 ? -27.605 1.019 32.887 1.00 94.62 117 ILE A O 1
ATOM 958 N N . CYS A 1 118 ? -27.388 -0.631 34.422 1.00 95.81 118 CYS A N 1
ATOM 959 C CA . CYS A 1 118 ? -28.802 -0.998 34.409 1.00 95.81 118 CYS A CA 1
ATOM 960 C C . CYS A 1 118 ? -29.662 0.056 35.132 1.00 95.81 118 CYS A C 1
ATOM 962 O O . CYS A 1 118 ? -29.154 0.902 35.870 1.00 95.81 118 CYS A O 1
ATOM 964 N N . LEU A 1 119 ? -30.981 0.034 34.915 1.00 95.56 119 LEU A N 1
ATOM 965 C CA . LEU A 1 119 ? -31.882 1.026 35.511 1.00 95.56 119 LEU A CA 1
ATOM 966 C C . LEU A 1 119 ? -31.881 0.969 37.047 1.00 95.56 119 LEU A C 1
ATOM 968 O O . LEU A 1 119 ? -31.852 2.021 37.678 1.00 95.56 119 LEU A O 1
ATOM 972 N N . ALA A 1 120 ? -31.872 -0.232 37.632 1.00 95.19 120 ALA A N 1
ATOM 973 C CA . ALA A 1 120 ? -31.812 -0.419 39.083 1.00 95.19 120 ALA A CA 1
ATOM 974 C C . ALA A 1 120 ? -30.533 0.200 39.671 1.00 95.19 120 ALA A C 1
ATOM 976 O O . ALA A 1 120 ? -30.620 1.091 40.505 1.00 95.19 120 ALA A O 1
ATOM 977 N N . GLN A 1 121 ? -29.363 -0.123 39.105 1.00 95.00 121 GLN A N 1
ATOM 978 C CA . GLN A 1 121 ? -28.082 0.464 39.519 1.00 95.00 121 GLN A CA 1
ATOM 979 C C . GLN A 1 121 ? -28.060 1.995 39.413 1.00 95.00 121 GLN A C 1
ATOM 981 O O . GLN A 1 121 ? -27.456 2.657 40.252 1.00 95.00 121 GLN A O 1
ATOM 986 N N . LYS A 1 122 ? -28.716 2.585 38.402 1.00 96.56 122 LYS A N 1
ATOM 987 C CA . LYS A 1 122 ? -28.851 4.049 38.312 1.00 96.56 122 LYS A CA 1
ATOM 988 C C . LYS A 1 122 ? -29.721 4.611 39.438 1.00 96.56 122 LYS A C 1
ATOM 990 O O . LYS A 1 122 ? -29.372 5.645 39.998 1.00 96.56 122 LYS A O 1
ATOM 995 N N . LYS A 1 123 ? -30.841 3.955 39.758 1.00 97.06 123 LYS A N 1
ATOM 996 C CA . LYS A 1 123 ? -31.741 4.371 40.844 1.00 97.06 123 LYS A CA 1
ATOM 997 C C . LYS A 1 123 ? -31.050 4.273 42.205 1.00 97.06 123 LYS A C 1
ATOM 999 O O . LYS A 1 123 ? -31.092 5.242 42.959 1.00 97.06 123 LYS A O 1
ATOM 1004 N N . ASP A 1 124 ? -30.338 3.180 42.461 1.00 96.69 124 ASP A N 1
ATOM 1005 C CA . ASP A 1 124 ? -29.596 2.975 43.707 1.00 96.69 124 ASP A CA 1
ATOM 1006 C C . ASP A 1 124 ? -28.467 3.997 43.860 1.00 96.69 124 ASP A C 1
ATOM 1008 O O . ASP A 1 124 ? -28.314 4.586 44.926 1.00 96.69 124 ASP A O 1
ATOM 1012 N N . GLN A 1 125 ? -27.734 4.306 42.782 1.00 95.94 125 GLN A N 1
ATOM 1013 C CA . GLN A 1 125 ? -26.721 5.368 42.804 1.00 95.94 125 GLN A CA 1
ATOM 1014 C C . GLN A 1 125 ? -27.310 6.742 43.141 1.00 95.94 125 GLN A C 1
ATOM 1016 O O . GLN A 1 125 ? -26.676 7.522 43.851 1.00 95.94 125 GLN A O 1
ATOM 1021 N N . VAL A 1 126 ? -28.506 7.063 42.637 1.00 96.94 126 VAL A N 1
ATOM 1022 C CA . VAL A 1 126 ? -29.192 8.319 42.976 1.00 96.94 126 VAL A CA 1
ATOM 1023 C C . VAL A 1 126 ? -29.617 8.322 44.445 1.00 96.94 126 VAL A C 1
ATOM 1025 O O . VAL A 1 126 ? -29.418 9.330 45.119 1.00 96.94 126 VAL A O 1
ATOM 1028 N N . ALA A 1 127 ? -30.164 7.215 44.954 1.00 96.25 127 ALA A N 1
ATOM 1029 C CA . ALA A 1 127 ? -30.565 7.092 46.354 1.00 96.25 127 ALA A CA 1
ATOM 1030 C C . ALA A 1 127 ? -29.363 7.206 47.305 1.00 96.25 127 ALA A C 1
ATOM 1032 O O . ALA A 1 127 ? -29.398 8.009 48.235 1.00 96.25 127 ALA A O 1
ATOM 1033 N N . GLN A 1 128 ? -28.272 6.488 47.018 1.00 96.62 128 GLN A N 1
ATOM 1034 C CA . GLN A 1 128 ? -27.026 6.554 47.786 1.00 96.62 128 GLN A CA 1
ATOM 1035 C C . GLN A 1 128 ? -26.450 7.972 47.813 1.00 96.62 128 GLN A C 1
ATOM 1037 O O . GLN A 1 128 ? -26.120 8.462 48.888 1.00 96.62 128 GLN A O 1
ATOM 1042 N N . LYS A 1 129 ? -26.395 8.666 46.664 1.00 97.00 129 LYS A N 1
ATOM 1043 C CA . LYS A 1 129 ? -25.915 10.060 46.597 1.00 97.00 129 LYS A CA 1
ATOM 1044 C C . LYS A 1 129 ? -26.774 11.033 47.407 1.00 97.00 129 LYS A C 1
ATOM 1046 O O . LYS A 1 129 ? -26.239 11.967 47.997 1.00 97.00 129 LYS A O 1
ATOM 1051 N N . LYS A 1 130 ? -28.097 10.841 47.423 1.00 96.88 130 LYS A N 1
ATOM 1052 C CA . LYS A 1 130 ? -29.008 11.664 48.234 1.00 96.88 130 LYS A CA 1
ATOM 1053 C C . LYS A 1 130 ? -28.814 11.406 49.728 1.00 96.88 130 LYS A C 1
ATOM 1055 O O . LYS A 1 130 ? -28.696 12.361 50.486 1.00 96.88 130 LYS A O 1
ATOM 1060 N N . ALA A 1 131 ? -28.740 10.140 50.136 1.00 95.81 131 ALA A N 1
ATOM 1061 C CA . ALA A 1 131 ? -28.541 9.763 51.534 1.00 95.81 131 ALA A CA 1
ATOM 1062 C C . ALA A 1 131 ? -27.192 10.258 52.076 1.00 95.81 131 ALA A C 1
ATOM 1064 O O . ALA A 1 131 ? -27.145 10.836 53.156 1.00 95.81 131 ALA A O 1
ATOM 1065 N N . SER A 1 132 ? -26.110 10.114 51.301 1.00 94.94 132 SER A N 1
ATOM 1066 C CA . SER A 1 132 ? -24.792 10.619 51.702 1.00 94.94 132 SER A CA 1
ATOM 1067 C C . SER A 1 132 ? -24.770 12.139 51.865 1.00 94.94 132 SER A C 1
ATOM 1069 O O . SER A 1 132 ? -24.095 12.645 52.751 1.00 94.94 132 SER A O 1
ATOM 1071 N N . PHE A 1 133 ? -25.502 12.870 51.017 1.00 96.00 133 PHE A N 1
ATOM 1072 C CA . PHE A 1 133 ? -25.589 14.328 51.107 1.00 96.00 133 PHE A CA 1
ATOM 1073 C C . PHE A 1 133 ? -26.328 14.780 52.372 1.00 96.00 133 PHE A C 1
ATOM 1075 O O . PHE A 1 133 ? -25.844 15.664 53.073 1.00 96.00 133 PHE A O 1
ATOM 1082 N N . LEU A 1 134 ? -27.467 14.151 52.681 1.00 95.19 134 LEU A N 1
ATOM 1083 C CA . LEU A 1 134 ? -28.232 14.451 53.894 1.00 95.19 134 LEU A CA 1
ATOM 1084 C C . LEU A 1 134 ? -27.433 14.117 55.162 1.00 95.19 134 LEU A C 1
ATOM 1086 O O . LEU A 1 134 ? -27.313 14.969 56.033 1.00 95.19 134 LEU A O 1
ATOM 1090 N N . GLY A 1 135 ? -26.803 12.939 55.223 1.00 94.44 135 GLY A N 1
ATOM 1091 C CA . GLY A 1 135 ? -25.989 12.548 56.379 1.00 94.44 135 GLY A CA 1
ATOM 1092 C C . GLY A 1 135 ? -24.764 13.444 56.597 1.00 94.44 135 GLY A C 1
ATOM 1093 O O . GLY A 1 135 ? -24.431 13.760 57.734 1.00 94.44 135 GLY A O 1
ATOM 1094 N N . ALA A 1 136 ? -24.118 13.917 55.523 1.00 92.88 136 ALA A N 1
ATOM 1095 C CA . ALA A 1 136 ? -23.021 14.880 55.639 1.00 92.88 136 ALA A CA 1
ATOM 1096 C C . ALA A 1 136 ? -23.490 16.238 56.190 1.00 92.88 136 ALA A C 1
ATOM 1098 O O . ALA A 1 136 ? -22.758 16.884 56.932 1.00 92.88 136 ALA A O 1
ATOM 1099 N N . HIS A 1 137 ? -24.707 16.667 55.844 1.00 89.69 137 HIS A N 1
ATOM 1100 C CA . HIS A 1 137 ? -25.288 17.903 56.362 1.00 89.69 137 HIS A CA 1
ATOM 1101 C C . HIS A 1 137 ? -25.680 17.781 57.841 1.00 89.69 137 HIS A C 1
ATOM 1103 O O . HIS A 1 137 ? -25.472 18.721 58.600 1.00 89.69 137 HIS A O 1
ATOM 1109 N N . GLU A 1 138 ? -26.225 16.637 58.261 1.00 88.19 138 GLU A N 1
ATOM 1110 C CA . GLU A 1 138 ? -26.525 16.364 59.674 1.00 88.19 138 GLU A CA 1
ATOM 1111 C C . GLU A 1 138 ? -25.242 16.346 60.518 1.00 88.19 138 GLU A C 1
ATOM 1113 O O . GLU A 1 138 ? -25.151 17.077 61.497 1.00 88.19 138 GLU A O 1
ATOM 1118 N N . GLN A 1 139 ? -24.198 15.637 60.079 1.00 86.56 139 GLN A N 1
ATOM 1119 C CA . GLN A 1 139 ? -22.910 15.607 60.788 1.00 86.56 139 GLN A CA 1
ATOM 1120 C C . GLN A 1 139 ? -22.211 16.973 60.853 1.00 86.56 139 GLN A C 1
ATOM 1122 O O . GLN A 1 139 ? -21.562 17.283 61.849 1.00 86.56 139 GLN A O 1
ATOM 1127 N N . ALA A 1 140 ? -22.333 17.791 59.803 1.00 85.06 140 ALA A N 1
ATOM 1128 C CA . ALA A 1 140 ? -21.792 19.149 59.781 1.00 85.06 140 ALA A CA 1
ATOM 1129 C C . ALA A 1 140 ? -22.601 20.138 60.636 1.00 85.06 140 ALA A C 1
ATOM 1131 O O . ALA A 1 140 ? -22.070 21.176 61.007 1.00 85.06 140 ALA A O 1
ATOM 1132 N N . ALA A 1 141 ? -23.872 19.844 60.917 1.00 82.31 141 ALA A N 1
ATOM 1133 C CA . ALA A 1 141 ? -24.697 20.624 61.836 1.00 82.31 141 ALA A CA 1
ATOM 1134 C C . ALA A 1 141 ? -24.506 20.194 63.303 1.00 82.31 141 ALA A C 1
ATOM 1136 O O . ALA A 1 141 ? -24.763 20.984 64.208 1.00 82.31 141 ALA A O 1
ATOM 1137 N N . GLU A 1 142 ? -24.078 18.949 63.532 1.00 75.50 142 GLU A N 1
ATOM 1138 C CA . GLU A 1 142 ? -23.750 18.400 64.854 1.00 75.50 142 GLU A CA 1
ATOM 1139 C C . GLU A 1 142 ? -22.294 18.659 65.295 1.00 75.50 142 GLU A C 1
ATOM 1141 O O . GLU A 1 142 ? -21.979 18.445 66.467 1.00 75.50 142 GLU A O 1
ATOM 1146 N N . SER A 1 143 ? -21.417 19.115 64.388 1.00 61.41 143 SER A N 1
ATOM 1147 C CA . SER A 1 143 ? -20.033 19.549 64.675 1.00 61.41 143 SER A CA 1
ATOM 1148 C C . SER A 1 143 ? -19.937 21.058 64.871 1.00 61.41 143 SER A C 1
ATOM 1150 O O . SER A 1 143 ? -19.138 21.478 65.737 1.00 61.41 143 SER A O 1
#

Radius of gyration: 32.42 Å; chains: 1; bounding box: 55×41×96 Å

Organism: Tupaia chinensis (NCBI:txid246437)

Foldseek 3Di:
DLVPFDDDLDQQQDDDDTAQDPPDDGDDDDDDDDDDDDSVVRSCVLLVVVVVVVLVVCVVPPVPVSCVPVVVCVVVPHDPSSNVVSNVVSVVCSVDVDDDDDDDDPDDDDDPDDDDQDPVNVVVVVVVVVVVVVVVVVVVVVD

Sequence (143 aa):
MDEIYEDQVEVTGDEYNVESIDGQPGAFTCSLDSKGFNAEVHHKHIMGQNIADYTRYLMEEDEDAYKKQFSQYIKSSGTPDMEEMDKKAHTAIPENPVYEKKPKKEVKKKRWNRPKICLAQKKDQVAQKKASFLGAHEQAAES

Secondary structure (DSSP, 8-state):
-TTT----SS---S---PPPPTTSPPPPP---------HHHHHHHHTTHHHHHHHHHHHHH-HHHHHHHSHHHHHTTS---HHHHHHHHHHHHHH--PPPPPPPP-------SPPPPPHHHHHHHHHHHHHHHHHHHHHHHH-

pLDDT: mean 85.88, std 8.17, range [60.91, 97.06]

InterPro domains:
  IPR005485 Large ribosomal subunit protein uL18, eukaryota/archaea [PTHR23410] (33-136)
  IPR025607 Large ribosomal subunit protein uL18, C-terminal, eukaryotes [PF14204] (82-134)